Protein AF-A0A412YCE9-F1 (afdb_monomer_lite)

Secondary structure (DSSP, 8-state):
-HHHHHHHHHHHHHHHHHHHH-TT-BTTB---HHHHHHHHHHHHHHHHHHHHH------S--HHHHHHHHHHHHHHHHHHHHHHHHHHHHHHHHHHHHHHHTT-

Organism: Bacteroides fragilis (NCBI:txid817)

Radius of gyration: 16.47 Å; chains: 1; bounding box: 54×19×41 Å

Foldseek 3Di:
DVVLVVLLVVLVVQLQVQLVPCVVQDPVRNNCSNVRSLLSSLLVQLVVVCCVVPVDDDPDDDPVVVVVVVVVSSVSSSVSSNVCVVVSNVVSVVVVVVVVVVVD

Structure (mmCIF, N/CA/C/O backbone):
data_AF-A0A412YCE9-F1
#
_entry.id   AF-A0A412YCE9-F1
#
loop_
_atom_site.group_PDB
_atom_site.id
_atom_site.type_symbol
_atom_site.label_atom_id
_atom_site.label_alt_id
_atom_site.label_comp_id
_atom_site.label_asym_id
_atom_site.label_entity_id
_atom_site.label_seq_id
_atom_site.pdbx_PDB_ins_code
_atom_site.Cartn_x
_atom_site.Cartn_y
_atom_site.Cartn_z
_atom_site.occupancy
_atom_site.B_iso_or_equiv
_atom_site.auth_seq_id
_atom_site.auth_comp_id
_atom_site.auth_asym_id
_atom_site.auth_atom_id
_atom_site.pdbx_PDB_model_num
ATOM 1 N N . MET A 1 1 ? -23.659 -6.791 -5.337 1.00 55.50 1 MET A N 1
ATOM 2 C CA . MET A 1 1 ? -23.166 -7.187 -3.994 1.00 55.50 1 MET A CA 1
ATOM 3 C C . MET A 1 1 ? -21.751 -7.762 -4.053 1.00 55.50 1 MET A C 1
ATOM 5 O O . MET A 1 1 ? -20.864 -7.142 -3.484 1.00 55.50 1 MET A O 1
ATOM 9 N N . ARG A 1 2 ? -21.493 -8.855 -4.795 1.00 56.44 2 ARG A N 1
ATOM 10 C CA . ARG A 1 2 ? -20.167 -9.515 -4.861 1.00 56.44 2 ARG A CA 1
ATOM 11 C C . ARG A 1 2 ? -19.000 -8.593 -5.267 1.00 56.44 2 ARG A C 1
ATOM 13 O O . ARG A 1 2 ? -17.941 -8.669 -4.660 1.00 56.44 2 ARG A O 1
ATOM 20 N N . HIS A 1 3 ? -19.216 -7.662 -6.201 1.00 61.88 3 HIS A N 1
ATOM 21 C CA . HIS A 1 3 ? -18.175 -6.731 -6.671 1.00 61.88 3 HIS A CA 1
ATOM 22 C C . HIS A 1 3 ? -17.669 -5.713 -5.628 1.00 61.88 3 HIS A C 1
ATOM 24 O O . HIS A 1 3 ? -16.586 -5.174 -5.814 1.00 61.88 3 HIS A O 1
ATOM 30 N N . TYR A 1 4 ? -18.408 -5.455 -4.540 1.00 65.88 4 TYR A N 1
ATOM 31 C CA . TYR A 1 4 ? -18.013 -4.475 -3.507 1.00 65.88 4 TYR A CA 1
ATOM 32 C C . TYR A 1 4 ? -17.543 -5.132 -2.208 1.00 65.88 4 TYR A C 1
ATOM 34 O O . TYR A 1 4 ? -16.709 -4.584 -1.497 1.00 65.88 4 TYR A O 1
ATOM 42 N N . VAL A 1 5 ? -18.059 -6.324 -1.907 1.00 72.25 5 VAL A N 1
ATOM 43 C CA . VAL A 1 5 ? -17.745 -7.049 -0.668 1.00 72.25 5 VAL A CA 1
ATOM 44 C C . VAL A 1 5 ? -16.356 -7.689 -0.736 1.00 72.25 5 VAL A C 1
ATOM 46 O O . VAL A 1 5 ? -15.599 -7.606 0.222 1.00 72.25 5 VAL A O 1
ATOM 49 N N . VAL A 1 6 ? -15.984 -8.268 -1.882 1.00 80.38 6 VAL A N 1
ATOM 50 C CA . VAL A 1 6 ? -14.668 -8.902 -2.076 1.00 80.38 6 VAL A CA 1
ATOM 51 C C . VAL A 1 6 ? -13.491 -7.939 -1.850 1.00 80.38 6 VAL A C 1
ATOM 53 O O . VAL A 1 6 ? -12.598 -8.307 -1.090 1.00 80.38 6 VAL A O 1
ATOM 56 N N . PRO A 1 7 ? -13.451 -6.718 -2.430 1.00 80.06 7 PRO A N 1
ATOM 57 C CA . PRO A 1 7 ? -12.343 -5.801 -2.172 1.00 80.06 7 PRO A CA 1
ATOM 58 C C . PRO A 1 7 ? -12.296 -5.347 -0.711 1.00 80.06 7 PRO A C 1
ATOM 60 O O . PRO A 1 7 ? -11.207 -5.257 -0.162 1.00 80.06 7 PRO A O 1
ATOM 63 N N . LEU A 1 8 ? -13.444 -5.127 -0.057 1.00 83.00 8 LEU A N 1
ATOM 64 C CA . LEU A 1 8 ? -13.482 -4.792 1.372 1.00 83.00 8 LEU A CA 1
ATOM 65 C C . LEU A 1 8 ? -12.894 -5.916 2.236 1.00 83.00 8 LEU A C 1
ATOM 67 O O . LEU A 1 8 ? -12.038 -5.640 3.069 1.00 83.00 8 LEU A O 1
ATOM 71 N N . ILE A 1 9 ? -13.272 -7.175 1.984 1.00 87.31 9 ILE A N 1
ATOM 72 C CA . ILE A 1 9 ? -12.682 -8.337 2.669 1.00 87.31 9 ILE A CA 1
ATOM 73 C C . ILE A 1 9 ? -11.173 -8.397 2.415 1.00 87.31 9 ILE A C 1
ATOM 75 O O . ILE A 1 9 ? -10.408 -8.597 3.353 1.00 87.31 9 ILE A O 1
ATOM 79 N N . ALA A 1 10 ? -10.730 -8.186 1.173 1.00 88.12 10 ALA A N 1
ATOM 80 C CA . ALA A 1 10 ? -9.310 -8.190 0.836 1.00 88.12 10 ALA A CA 1
ATOM 81 C C . ALA A 1 10 ? -8.538 -7.091 1.588 1.00 88.12 10 ALA A C 1
ATOM 83 O O . ALA A 1 10 ? -7.495 -7.380 2.171 1.00 88.12 10 ALA A O 1
ATOM 84 N N . TYR A 1 11 ? -9.068 -5.863 1.651 1.00 87.88 11 TYR A N 1
ATOM 85 C CA . TYR A 1 11 ? -8.478 -4.777 2.439 1.00 87.88 11 TYR A CA 1
ATOM 86 C C . TYR A 1 11 ? -8.390 -5.141 3.926 1.00 87.88 11 TYR A C 1
ATOM 88 O O . TYR A 1 11 ? -7.339 -4.951 4.534 1.00 87.88 11 TYR A O 1
ATOM 96 N N . THR A 1 12 ? -9.448 -5.720 4.504 1.00 87.62 12 THR A N 1
ATOM 97 C CA . THR A 1 12 ? -9.454 -6.156 5.908 1.00 87.62 12 THR A CA 1
ATOM 98 C C . THR A 1 12 ? -8.430 -7.259 6.173 1.00 87.62 12 THR A C 1
ATOM 100 O O . THR A 1 12 ? -7.681 -7.173 7.142 1.00 87.62 12 THR A O 1
ATOM 103 N N . VAL A 1 13 ? -8.353 -8.278 5.314 1.00 92.25 13 VAL A N 1
ATOM 104 C CA . VAL A 1 13 ? -7.390 -9.380 5.461 1.00 92.25 13 VAL A CA 1
ATOM 105 C C . VAL A 1 13 ? -5.955 -8.861 5.367 1.00 92.25 13 VAL A C 1
ATOM 107 O O . VAL A 1 13 ? -5.135 -9.193 6.221 1.00 92.25 13 VAL A O 1
ATOM 110 N N . LEU A 1 14 ? -5.652 -8.001 4.389 1.00 90.25 14 LEU A N 1
ATOM 111 C CA . LEU A 1 14 ? -4.323 -7.394 4.251 1.00 90.25 14 LEU A CA 1
ATOM 112 C C . LEU A 1 14 ? -3.967 -6.525 5.457 1.00 90.25 14 LEU A C 1
ATOM 114 O O . LEU A 1 14 ? -2.837 -6.594 5.941 1.00 90.25 14 LEU A O 1
ATOM 118 N N . PHE A 1 15 ? -4.930 -5.762 5.979 1.00 90.25 15 PHE A N 1
ATOM 119 C CA . PHE A 1 15 ? -4.731 -4.977 7.190 1.00 90.25 15 PHE A CA 1
ATOM 120 C C . PHE A 1 15 ? -4.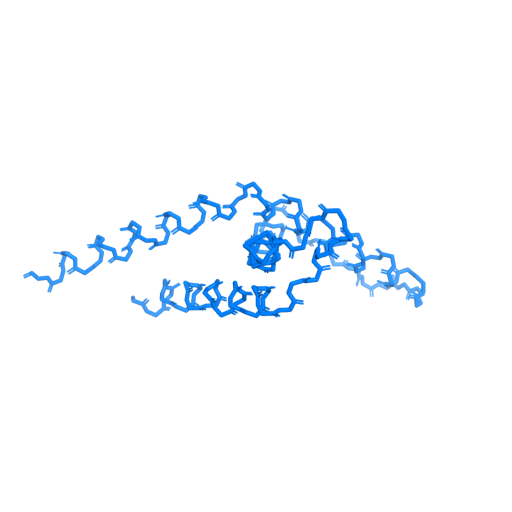395 -5.870 8.389 1.00 90.25 15 PHE A C 1
ATOM 122 O O . PHE A 1 15 ? -3.419 -5.601 9.081 1.00 90.25 15 PHE A O 1
ATOM 129 N N . ILE A 1 16 ? -5.142 -6.959 8.612 1.00 90.38 16 ILE A N 1
ATOM 130 C CA . ILE A 1 16 ? -4.887 -7.902 9.715 1.00 90.38 16 ILE A CA 1
ATOM 131 C C . ILE A 1 16 ? -3.500 -8.535 9.582 1.00 90.38 16 ILE A C 1
ATOM 133 O O . ILE A 1 16 ? -2.768 -8.620 10.568 1.00 90.38 16 ILE A O 1
ATOM 137 N N . ILE A 1 17 ? -3.119 -8.958 8.374 1.00 91.81 17 ILE A N 1
ATOM 138 C CA . ILE A 1 17 ? -1.792 -9.529 8.117 1.00 91.81 17 ILE A CA 1
ATOM 139 C C . ILE A 1 17 ? -0.707 -8.498 8.444 1.00 91.81 17 ILE A C 1
ATOM 141 O O . ILE A 1 17 ? 0.204 -8.799 9.212 1.00 91.81 17 ILE A O 1
ATOM 145 N N . GLY A 1 18 ? -0.820 -7.271 7.931 1.00 89.56 18 GLY A N 1
ATOM 146 C CA . GLY A 1 18 ? 0.164 -6.222 8.200 1.00 89.56 18 GLY A CA 1
ATOM 147 C C . GLY A 1 18 ? 0.233 -5.850 9.679 1.00 89.56 18 GLY A C 1
ATOM 148 O O . GLY A 1 18 ? 1.326 -5.707 10.224 1.00 89.56 18 GLY A O 1
ATOM 149 N N . TYR A 1 19 ? -0.917 -5.794 10.349 1.00 89.31 19 TYR A N 1
ATOM 150 C CA . TYR A 1 19 ? -1.022 -5.537 11.781 1.00 89.31 19 TYR A CA 1
ATOM 151 C C . TYR A 1 19 ? -0.286 -6.596 12.608 1.00 89.31 19 TYR A C 1
ATOM 153 O O . TYR A 1 19 ? 0.455 -6.263 13.529 1.00 89.31 19 TYR A O 1
ATOM 161 N N . ARG A 1 20 ? -0.452 -7.878 12.257 1.00 88.56 20 ARG A N 1
ATOM 162 C CA . ARG A 1 20 ? 0.214 -9.002 12.930 1.00 88.56 20 ARG A CA 1
ATOM 163 C C . ARG A 1 20 ? 1.715 -9.045 12.669 1.00 88.56 20 ARG A C 1
ATOM 165 O O . ARG A 1 20 ? 2.463 -9.383 13.579 1.00 88.56 20 ARG A O 1
ATOM 172 N N . LEU A 1 21 ? 2.139 -8.733 11.446 1.00 89.00 21 LEU A N 1
ATOM 173 C CA . LEU A 1 21 ? 3.552 -8.747 11.071 1.00 89.00 21 LEU A CA 1
ATOM 174 C C . LEU A 1 21 ? 4.344 -7.629 11.754 1.00 89.00 21 LEU A C 1
ATOM 176 O O . LEU A 1 21 ? 5.522 -7.826 12.029 1.00 89.00 21 LEU A O 1
ATOM 180 N N . ASN A 1 22 ? 3.713 -6.475 12.014 1.00 87.06 22 ASN A N 1
ATOM 181 C CA . ASN A 1 22 ? 4.347 -5.303 12.629 1.00 87.06 22 ASN A CA 1
ATOM 182 C C . ASN A 1 22 ? 5.715 -4.965 12.003 1.00 87.06 22 ASN A C 1
ATOM 184 O O . ASN A 1 22 ? 6.686 -4.665 12.693 1.00 87.06 22 ASN A O 1
ATOM 188 N N . PHE A 1 23 ? 5.819 -5.077 10.677 1.00 86.56 23 PHE A N 1
ATOM 189 C CA . PHE A 1 23 ? 7.102 -5.021 9.972 1.00 86.56 23 PHE A CA 1
ATOM 190 C C . PHE A 1 23 ? 7.730 -3.619 9.954 1.00 86.56 23 PHE A C 1
ATOM 192 O O . PHE A 1 23 ? 8.896 -3.481 9.601 1.00 86.56 23 PHE A O 1
ATOM 199 N N . MET A 1 24 ? 6.977 -2.581 10.332 1.00 83.75 24 MET A N 1
ATOM 200 C CA . MET A 1 24 ? 7.509 -1.232 10.550 1.00 83.75 24 MET A CA 1
ATOM 201 C C . MET A 1 24 ? 7.980 -0.976 11.985 1.00 83.75 24 MET A C 1
ATOM 203 O O . MET A 1 24 ? 8.381 0.148 12.304 1.00 83.75 24 MET A O 1
ATOM 207 N N . ALA A 1 25 ? 7.970 -1.992 12.854 1.00 83.19 25 ALA A N 1
ATOM 208 C CA . ALA A 1 25 ? 8.482 -1.864 14.210 1.00 83.19 25 ALA A CA 1
ATOM 209 C C . ALA A 1 25 ? 9.955 -1.464 14.172 1.00 83.19 25 ALA A C 1
ATOM 211 O O . ALA A 1 25 ? 10.812 -2.173 13.646 1.00 83.19 25 ALA A O 1
ATOM 212 N N . THR A 1 26 ? 10.250 -0.310 14.755 1.00 79.81 26 THR A N 1
ATOM 213 C CA . THR A 1 26 ? 11.617 0.173 14.937 1.00 79.81 26 THR A CA 1
ATOM 214 C C . THR A 1 26 ? 11.897 0.224 16.432 1.00 79.81 26 THR A C 1
ATOM 216 O O . THR A 1 26 ? 10.974 0.405 17.221 1.00 79.81 26 THR A O 1
ATOM 219 N N . LYS A 1 27 ? 13.164 0.110 16.853 1.00 74.50 27 LYS A N 1
ATOM 220 C CA . LYS A 1 27 ? 13.544 0.179 18.280 1.00 74.50 27 LYS A CA 1
ATOM 221 C C . LYS A 1 27 ? 12.992 1.419 19.005 1.00 74.50 27 LYS A C 1
ATOM 223 O O . LYS A 1 27 ? 12.733 1.350 20.198 1.00 74.50 27 LYS A O 1
ATOM 228 N N . SER A 1 28 ? 12.792 2.523 18.284 1.00 77.00 28 SER A N 1
ATOM 229 C CA . SER A 1 28 ? 12.211 3.769 18.803 1.00 77.00 28 SER A CA 1
ATOM 230 C C . SER A 1 28 ? 10.676 3.816 18.764 1.00 77.00 28 SER A C 1
ATOM 232 O O . SER A 1 28 ? 10.086 4.600 19.496 1.00 77.00 28 SER A O 1
ATOM 234 N N . PHE A 1 29 ? 10.029 2.997 17.927 1.00 74.00 29 PHE A N 1
ATOM 235 C CA . PHE A 1 29 ? 8.575 2.968 17.728 1.00 74.00 29 PHE A CA 1
ATOM 236 C C . PHE A 1 29 ? 8.087 1.513 17.604 1.00 74.00 29 PHE A C 1
ATOM 238 O O . PHE A 1 29 ? 7.937 1.001 16.486 1.00 74.00 29 PHE A O 1
ATOM 245 N N . PRO A 1 30 ? 7.876 0.820 18.737 1.00 75.69 30 PRO A N 1
ATOM 246 C CA . PRO A 1 30 ? 7.427 -0.573 18.735 1.00 75.69 30 PRO A CA 1
ATOM 247 C C . PRO A 1 30 ? 5.954 -0.728 18.309 1.00 75.69 30 PRO A C 1
ATOM 249 O O . PRO A 1 30 ? 5.584 -1.752 17.730 1.00 75.69 30 PRO A O 1
ATOM 252 N N . ASP A 1 31 ? 5.134 0.307 18.513 1.00 80.50 31 ASP A N 1
ATOM 253 C CA . ASP A 1 31 ? 3.683 0.284 18.288 1.00 80.50 31 ASP A CA 1
ATOM 254 C C . ASP A 1 31 ? 3.282 0.771 16.884 1.00 80.50 31 ASP A C 1
ATOM 256 O O . ASP A 1 31 ? 2.432 1.642 16.709 1.00 80.50 31 ASP A O 1
ATOM 260 N N . THR A 1 32 ? 3.890 0.205 15.839 1.00 86.88 32 THR A N 1
ATOM 261 C CA . THR A 1 32 ? 3.596 0.550 14.430 1.00 86.88 32 THR A CA 1
ATOM 262 C C . THR A 1 32 ? 2.720 -0.495 13.731 1.00 86.88 32 THR A C 1
ATOM 264 O O . THR A 1 32 ? 2.661 -0.563 12.499 1.00 86.88 32 THR A O 1
ATOM 267 N N . GLN A 1 33 ? 1.965 -1.278 14.509 1.00 89.25 33 GLN A N 1
ATOM 268 C CA . GLN A 1 33 ? 1.077 -2.335 14.010 1.00 89.25 33 GLN A CA 1
ATOM 269 C C . GLN A 1 33 ? 0.009 -1.760 13.072 1.00 89.25 33 GLN A C 1
ATOM 271 O O . GLN A 1 33 ? -0.198 -2.260 11.967 1.00 89.25 33 GLN A O 1
ATOM 276 N N . ILE A 1 34 ? -0.615 -0.646 13.468 1.00 87.06 34 ILE A N 1
ATOM 277 C CA . ILE A 1 34 ? -1.633 0.043 12.662 1.00 87.06 34 ILE A CA 1
ATOM 278 C C . ILE A 1 34 ? -1.036 0.532 11.340 1.00 87.06 34 ILE A C 1
ATOM 280 O O . ILE A 1 34 ? -1.641 0.340 10.287 1.00 87.06 34 ILE A O 1
ATOM 284 N N . LEU A 1 35 ? 0.164 1.116 11.380 1.00 88.25 35 LEU A N 1
ATOM 285 C CA . LEU A 1 35 ? 0.856 1.600 10.187 1.00 88.25 35 LEU A CA 1
ATOM 286 C C . LEU A 1 35 ? 1.216 0.440 9.247 1.00 88.25 35 LEU A C 1
ATOM 288 O O . LEU A 1 35 ? 0.993 0.529 8.043 1.00 88.25 35 LEU A O 1
ATOM 292 N N . SER A 1 36 ? 1.693 -0.675 9.802 1.00 88.38 36 SER A N 1
ATOM 293 C CA . SER A 1 36 ? 1.979 -1.922 9.080 1.00 88.38 36 SER A CA 1
ATOM 294 C C . SER A 1 36 ? 0.745 -2.481 8.382 1.00 88.38 36 SER A C 1
ATOM 296 O O . SER A 1 36 ? 0.800 -2.777 7.187 1.00 88.38 36 SER A O 1
ATOM 298 N N . GLY A 1 37 ? -0.393 -2.542 9.076 1.00 90.56 37 GLY A N 1
ATOM 299 C CA . GLY A 1 37 ? -1.677 -2.876 8.460 1.00 90.56 37 GLY A CA 1
ATOM 300 C C . GLY A 1 37 ? -2.061 -1.896 7.350 1.00 90.56 37 GLY A C 1
ATOM 301 O O . GLY A 1 37 ? -2.451 -2.318 6.259 1.00 90.56 37 GLY A O 1
ATOM 302 N N . TYR A 1 38 ? -1.899 -0.592 7.598 1.00 89.19 38 TYR A N 1
ATOM 303 C CA . TYR A 1 38 ? -2.246 0.468 6.652 1.00 89.19 38 TYR A CA 1
ATOM 304 C C . TYR A 1 38 ? -1.445 0.376 5.348 1.00 89.19 38 TYR A C 1
ATOM 306 O O . TYR A 1 38 ? -2.029 0.441 4.270 1.00 89.19 38 TYR A O 1
ATOM 314 N N . ILE A 1 39 ? -0.127 0.175 5.415 1.00 89.81 39 ILE A N 1
ATOM 315 C CA . ILE A 1 39 ? 0.717 0.062 4.216 1.00 89.81 39 ILE A CA 1
ATOM 316 C C . ILE A 1 39 ? 0.380 -1.196 3.412 1.00 89.81 39 ILE A C 1
ATOM 318 O O . ILE A 1 39 ? 0.325 -1.158 2.185 1.00 89.81 39 ILE A O 1
ATOM 322 N N . LEU A 1 40 ? 0.101 -2.317 4.075 1.00 90.62 40 LEU A N 1
ATOM 323 C CA . LEU A 1 40 ? -0.210 -3.557 3.365 1.00 90.62 40 LEU A CA 1
ATOM 324 C C . LEU A 1 40 ? -1.545 -3.459 2.610 1.00 90.62 40 LEU A C 1
ATOM 326 O O . LEU A 1 40 ? -1.644 -3.890 1.461 1.00 90.62 40 LEU A O 1
ATOM 330 N N . MET A 1 41 ? -2.557 -2.825 3.207 1.00 92.00 41 MET A N 1
ATOM 331 C CA . MET A 1 41 ? -3.805 -2.538 2.496 1.00 92.00 41 MET A CA 1
ATOM 332 C C . MET A 1 41 ? -3.632 -1.450 1.423 1.00 92.00 41 MET A C 1
ATOM 334 O O . MET A 1 41 ? -4.294 -1.502 0.383 1.00 92.00 41 MET A O 1
ATOM 338 N N . SER A 1 42 ? -2.728 -0.486 1.637 1.00 91.44 42 SER A N 1
ATOM 339 C CA . SER A 1 42 ? -2.476 0.592 0.682 1.00 91.44 42 SER A CA 1
ATOM 340 C C . SER A 1 42 ? -1.898 0.048 -0.622 1.00 91.44 42 SER A C 1
ATOM 342 O O . SER A 1 42 ? -2.347 0.461 -1.687 1.00 91.44 42 SER A O 1
ATOM 344 N N . LEU A 1 43 ? -1.030 -0.967 -0.566 1.00 92.75 43 LEU A N 1
ATOM 345 C CA . LEU A 1 43 ? -0.514 -1.662 -1.751 1.00 92.75 43 LEU A CA 1
ATOM 346 C C . LEU A 1 43 ? -1.630 -2.160 -2.680 1.00 92.75 43 LEU A C 1
ATOM 348 O O . LEU A 1 43 ? -1.515 -2.021 -3.896 1.00 92.75 43 LEU A O 1
ATOM 352 N N . LEU A 1 44 ? -2.727 -2.692 -2.131 1.00 91.31 44 LEU A N 1
ATOM 353 C CA . LEU A 1 44 ? -3.863 -3.153 -2.934 1.00 91.31 44 LEU A CA 1
ATOM 354 C C . LEU A 1 44 ? -4.603 -1.986 -3.603 1.00 91.31 44 LEU A C 1
ATOM 356 O O . LEU A 1 44 ? -4.956 -2.078 -4.779 1.00 91.31 44 LEU A O 1
ATOM 360 N N . SER A 1 45 ? -4.805 -0.880 -2.881 1.00 91.12 45 SER A N 1
ATOM 361 C CA . SER A 1 45 ? -5.437 0.326 -3.438 1.00 91.12 45 SER A CA 1
ATOM 362 C C . SER A 1 45 ? -4.568 0.948 -4.528 1.00 91.12 45 SER A C 1
ATOM 364 O O . SER A 1 45 ? -5.052 1.286 -5.607 1.00 91.12 45 SER A O 1
ATOM 366 N N . GLY A 1 46 ? -3.262 1.039 -4.282 1.00 90.94 46 GLY A N 1
ATOM 367 C CA . GLY A 1 46 ? -2.302 1.553 -5.246 1.00 90.94 46 GLY A CA 1
ATOM 368 C C . GLY A 1 46 ? -2.192 0.670 -6.476 1.00 90.94 46 GLY A C 1
ATOM 369 O O . GLY A 1 46 ? -2.192 1.189 -7.583 1.00 90.94 46 GLY A O 1
ATOM 370 N N . TYR A 1 47 ? -2.195 -0.654 -6.314 1.00 90.75 47 TYR A N 1
ATOM 371 C CA . TYR A 1 47 ? -2.264 -1.589 -7.435 1.00 90.75 47 TYR A CA 1
ATOM 372 C C . TYR A 1 47 ? -3.497 -1.332 -8.314 1.00 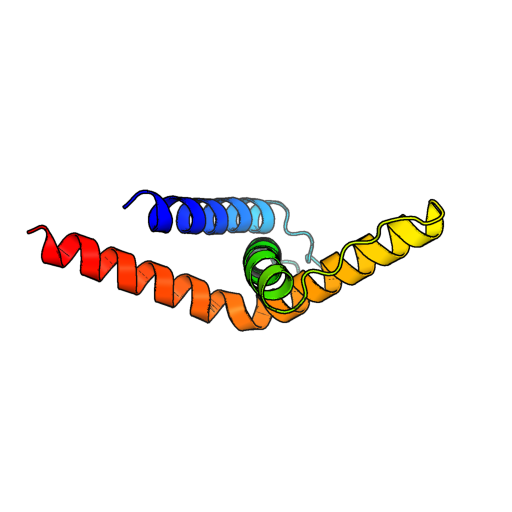90.75 47 TYR A C 1
ATOM 374 O O . TYR A 1 47 ? -3.374 -1.268 -9.537 1.00 90.75 47 TYR A O 1
ATOM 382 N N . GLN A 1 48 ? -4.681 -1.155 -7.717 1.00 88.56 48 GLN A N 1
ATOM 383 C CA . GLN A 1 48 ? -5.909 -0.875 -8.472 1.00 88.56 48 GLN A CA 1
ATOM 384 C C . GLN A 1 48 ? -5.812 0.445 -9.238 1.00 88.56 48 GLN A C 1
ATOM 386 O O . GLN A 1 48 ? -6.151 0.495 -10.416 1.00 88.56 48 GLN A O 1
ATOM 391 N N . LEU A 1 49 ? -5.325 1.501 -8.588 1.00 88.88 49 LEU A N 1
ATOM 392 C CA . LEU A 1 49 ? -5.222 2.820 -9.202 1.00 88.88 49 LEU A CA 1
ATOM 393 C C . LEU A 1 49 ? -4.167 2.856 -10.311 1.00 88.88 49 LEU A C 1
ATOM 395 O O . LEU A 1 49 ? -4.432 3.298 -11.424 1.00 88.88 49 LEU A O 1
ATOM 399 N N . VAL A 1 50 ? -2.959 2.393 -10.005 1.00 89.56 50 VAL A N 1
ATOM 400 C CA . VAL A 1 50 ? -1.806 2.519 -10.895 1.00 89.56 50 VAL A CA 1
ATOM 401 C C . VAL A 1 50 ? -2.018 1.713 -12.159 1.00 89.56 50 VAL A C 1
ATOM 403 O O . VAL A 1 50 ? -1.719 2.225 -13.225 1.00 89.56 50 VAL A O 1
ATOM 406 N N . ASN A 1 51 ? -2.587 0.509 -12.084 1.00 89.06 51 ASN A N 1
ATOM 407 C CA . ASN A 1 51 ? -2.856 -0.257 -13.302 1.00 89.06 51 ASN A CA 1
ATOM 408 C C . ASN A 1 51 ? -3.969 0.355 -14.165 1.00 89.06 51 ASN A C 1
ATOM 410 O O . ASN A 1 51 ? -4.005 0.087 -15.362 1.00 89.06 51 ASN A O 1
ATOM 414 N N . VAL A 1 52 ? -4.856 1.173 -13.587 1.00 86.56 52 VAL A N 1
ATOM 415 C CA . VAL A 1 52 ? -5.875 1.914 -14.344 1.00 86.56 52 VAL A CA 1
ATOM 416 C C . VAL A 1 52 ? -5.272 3.144 -15.024 1.00 86.56 52 VAL A C 1
ATOM 418 O O . VAL A 1 52 ? -5.574 3.396 -16.185 1.00 86.56 52 VAL A O 1
ATOM 421 N N . ILE A 1 53 ? -4.427 3.908 -14.324 1.00 85.06 53 ILE A N 1
ATOM 422 C CA . ILE A 1 53 ? -3.835 5.142 -14.869 1.00 85.06 53 ILE A CA 1
ATOM 423 C C . ILE A 1 53 ? -2.661 4.826 -15.807 1.00 85.06 53 ILE A C 1
ATOM 425 O O . ILE A 1 53 ? -2.519 5.427 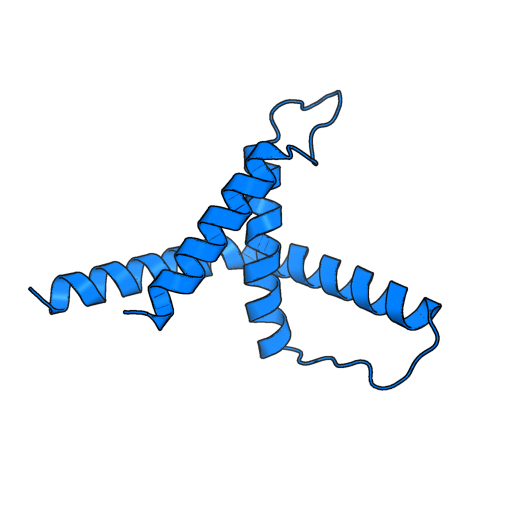-16.868 1.00 85.06 53 ILE A O 1
ATOM 429 N N . PHE A 1 54 ? -1.819 3.876 -15.415 1.00 81.81 54 PHE A N 1
ATOM 430 C CA . PHE A 1 54 ? -0.558 3.546 -16.062 1.00 81.81 54 PHE A CA 1
ATOM 431 C C . PHE A 1 54 ? -0.377 2.023 -16.174 1.00 81.81 54 PHE A C 1
ATOM 433 O O . PHE A 1 54 ? 0.295 1.405 -15.338 1.00 81.81 54 PHE A O 1
ATOM 440 N N . PRO A 1 55 ? -0.918 1.386 -17.226 1.00 79.06 55 PRO A N 1
ATOM 441 C CA . PRO A 1 55 ? -0.742 -0.041 -17.476 1.00 79.06 55 PRO A CA 1
ATOM 442 C C . PRO A 1 55 ? 0.663 -0.334 -18.035 1.00 79.06 55 PRO A C 1
ATOM 444 O O . PRO A 1 55 ? 0.821 -0.856 -19.138 1.00 79.06 55 PRO A O 1
ATOM 447 N N . PHE A 1 56 ? 1.715 0.006 -17.287 1.00 73.88 56 PHE A N 1
ATOM 448 C CA . PHE A 1 56 ? 3.090 -0.309 -17.664 1.00 73.88 56 PHE A CA 1
ATOM 449 C C . PHE A 1 56 ? 3.324 -1.812 -17.555 1.00 73.88 56 PHE A C 1
ATOM 451 O O . PHE A 1 56 ? 3.229 -2.379 -16.463 1.00 73.88 56 PHE A O 1
ATOM 458 N N . HIS A 1 57 ? 3.694 -2.439 -18.668 1.00 79.94 57 HIS A N 1
ATOM 459 C CA . HIS A 1 57 ? 4.070 -3.846 -18.736 1.00 79.94 57 HIS A CA 1
ATOM 460 C C . HIS A 1 57 ? 5.466 -3.941 -19.337 1.00 79.94 57 HIS A C 1
ATOM 462 O O . HIS A 1 57 ? 5.716 -3.421 -20.422 1.00 79.94 57 HIS A O 1
ATOM 468 N N . LEU A 1 58 ? 6.380 -4.579 -18.611 1.00 83.62 58 LEU A N 1
ATOM 469 C CA . LEU A 1 58 ? 7.707 -4.869 -19.127 1.00 83.62 58 LEU A CA 1
ATOM 470 C C . LEU A 1 58 ? 7.613 -6.143 -19.973 1.00 83.62 58 LEU A C 1
ATOM 472 O O . LEU A 1 58 ? 7.257 -7.199 -19.457 1.00 83.62 58 LEU A O 1
ATOM 476 N N . THR A 1 59 ? 7.861 -6.030 -21.276 1.00 81.44 59 THR A N 1
ATOM 477 C CA . THR A 1 59 ? 7.713 -7.140 -22.236 1.00 81.44 59 THR A CA 1
ATOM 478 C C . THR A 1 59 ? 8.990 -7.962 -22.390 1.00 81.44 59 THR A C 1
ATOM 480 O O . THR A 1 59 ? 8.925 -9.154 -22.672 1.00 81.44 59 THR A O 1
ATOM 483 N N . SER A 1 60 ? 10.154 -7.348 -22.182 1.00 82.75 60 SER A N 1
ATOM 484 C CA . SER A 1 60 ? 11.459 -8.004 -22.280 1.00 82.75 60 SER A CA 1
ATOM 485 C C . SER A 1 60 ? 12.499 -7.274 -21.436 1.00 82.75 60 SER A C 1
ATOM 487 O O . SER A 1 60 ? 12.554 -6.044 -21.453 1.00 82.75 60 SER A O 1
ATOM 489 N N . GLY A 1 61 ? 13.354 -8.015 -20.734 1.00 86.69 61 GLY A N 1
ATOM 490 C CA . GLY A 1 61 ? 14.436 -7.445 -19.934 1.00 86.69 61 GLY A CA 1
ATOM 491 C C . GLY A 1 61 ? 15.303 -8.515 -19.278 1.00 86.69 61 GLY A C 1
ATOM 492 O O . GLY A 1 61 ? 14.902 -9.674 -19.175 1.00 86.69 61 GLY A O 1
ATOM 493 N N . SER A 1 62 ? 16.493 -8.112 -18.829 1.00 91.88 62 SER A N 1
ATOM 494 C CA . SER A 1 62 ? 17.377 -8.968 -18.028 1.00 91.88 62 SER A CA 1
ATOM 495 C C . SER A 1 62 ? 16.814 -9.173 -16.616 1.00 91.88 62 SER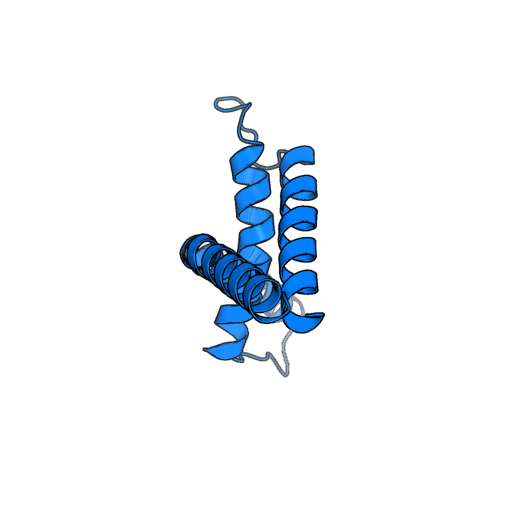 A C 1
ATOM 497 O O . SER A 1 62 ? 15.995 -8.375 -16.156 1.00 91.88 62 SER A O 1
ATOM 499 N N . THR A 1 63 ? 17.279 -10.188 -15.883 1.00 90.56 63 THR A N 1
ATOM 500 C CA . THR A 1 63 ? 16.849 -10.450 -14.494 1.00 90.56 63 THR A CA 1
ATO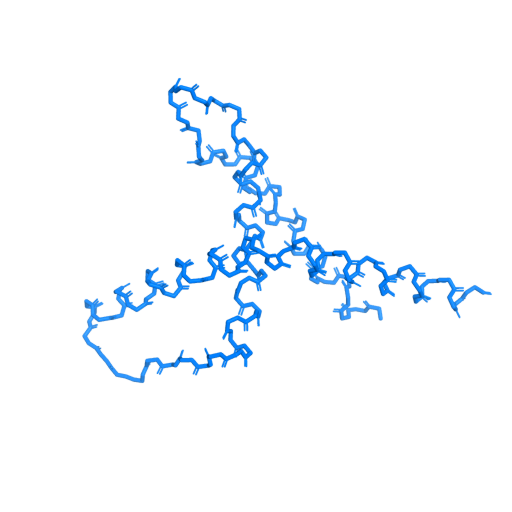M 501 C C . THR A 1 63 ? 16.970 -9.215 -13.593 1.00 90.56 63 THR A C 1
ATOM 503 O O . THR A 1 63 ? 16.071 -8.932 -12.803 1.00 90.56 63 THR A O 1
ATOM 506 N N . GLY A 1 64 ? 18.042 -8.428 -13.752 1.00 91.06 64 GLY A N 1
ATOM 507 C CA . GLY A 1 64 ? 18.228 -7.177 -13.009 1.00 91.06 64 GLY A CA 1
ATOM 508 C C . GLY A 1 64 ? 17.174 -6.122 -13.355 1.00 91.06 64 GLY A C 1
ATOM 509 O O . GLY A 1 64 ? 16.633 -5.467 -12.467 1.00 91.06 64 GLY A O 1
ATOM 510 N N . THR A 1 65 ? 16.812 -6.008 -14.635 1.00 90.81 65 THR A N 1
ATOM 511 C CA . THR A 1 65 ? 15.747 -5.109 -15.100 1.00 90.81 65 THR A CA 1
ATOM 512 C C . THR A 1 65 ? 14.388 -5.492 -14.512 1.00 90.81 65 THR A C 1
ATOM 514 O O . THR A 1 65 ? 13.645 -4.613 -14.081 1.00 90.81 65 THR A O 1
ATOM 517 N N . TRP A 1 66 ? 14.076 -6.790 -14.435 1.00 91.31 66 TRP A N 1
ATOM 518 C CA . TRP A 1 66 ? 12.848 -7.279 -13.801 1.00 91.31 66 TRP A CA 1
ATOM 519 C C . TRP A 1 66 ? 12.787 -6.928 -12.314 1.00 91.31 66 TRP A C 1
ATOM 521 O O . TRP A 1 66 ? 11.759 -6.438 -11.847 1.00 91.31 66 TRP A O 1
ATOM 531 N N . LEU A 1 67 ? 13.887 -7.120 -11.579 1.00 91.69 67 LEU A N 1
ATOM 532 C CA . LEU A 1 67 ? 13.952 -6.782 -10.156 1.00 91.69 67 LEU A CA 1
ATOM 533 C C . LEU A 1 67 ? 13.698 -5.287 -9.924 1.00 91.69 67 LEU A C 1
ATOM 535 O O . LEU A 1 67 ? 12.839 -4.926 -9.120 1.00 91.69 67 LEU A O 1
ATOM 539 N N . ILE A 1 68 ? 14.401 -4.425 -10.665 1.00 92.25 68 ILE A N 1
ATOM 540 C CA . ILE A 1 68 ? 14.241 -2.968 -10.569 1.00 92.25 68 ILE A CA 1
ATOM 541 C C . ILE A 1 68 ? 12.803 -2.569 -10.908 1.00 92.25 68 ILE A C 1
ATOM 543 O O . ILE A 1 68 ? 12.190 -1.798 -10.171 1.00 92.25 68 ILE A O 1
ATOM 547 N N . TYR A 1 69 ? 12.243 -3.131 -11.982 1.00 90.88 69 TYR A N 1
ATOM 548 C CA . TYR A 1 69 ? 10.867 -2.875 -12.388 1.00 90.88 69 TYR A CA 1
ATOM 549 C C . TYR A 1 69 ? 9.870 -3.231 -11.279 1.00 90.88 69 TYR A C 1
ATOM 551 O O . TYR A 1 69 ? 9.026 -2.403 -10.943 1.00 90.88 69 TYR A O 1
ATOM 559 N N . TYR A 1 70 ? 9.974 -4.413 -10.663 1.00 89.88 70 TYR A N 1
ATOM 560 C CA . TYR A 1 70 ? 9.048 -4.818 -9.603 1.00 89.88 70 TYR A CA 1
ATOM 561 C C . TYR A 1 70 ? 9.196 -3.995 -8.324 1.00 89.88 70 TYR A C 1
ATOM 563 O O . TYR A 1 70 ? 8.180 -3.620 -7.742 1.00 89.88 70 TYR A O 1
ATOM 571 N N . VAL A 1 71 ? 10.423 -3.675 -7.902 1.00 92.12 71 VAL A N 1
ATOM 572 C CA . VAL A 1 71 ? 10.660 -2.832 -6.717 1.00 92.12 71 VAL A CA 1
ATOM 573 C C . VAL A 1 71 ? 10.096 -1.431 -6.939 1.00 92.12 71 VAL A C 1
ATOM 575 O O . VAL A 1 71 ? 9.366 -0.917 -6.091 1.00 92.12 71 VAL A O 1
ATOM 578 N N . PHE A 1 72 ? 10.365 -0.838 -8.103 1.00 91.62 72 PHE A N 1
ATOM 579 C CA . PHE A 1 72 ? 9.823 0.468 -8.461 1.00 91.62 72 PHE A CA 1
ATOM 580 C C . PHE A 1 72 ? 8.292 0.442 -8.514 1.00 91.62 72 PHE A C 1
ATOM 582 O O . PHE A 1 72 ? 7.631 1.313 -7.949 1.00 91.62 72 PHE A O 1
ATOM 589 N N . LYS A 1 73 ? 7.712 -0.592 -9.135 1.00 90.81 73 LYS A N 1
ATOM 590 C CA . LYS A 1 73 ? 6.258 -0.748 -9.236 1.00 90.81 73 LYS A CA 1
ATOM 591 C C . LYS A 1 73 ? 5.611 -0.907 -7.859 1.00 90.81 73 LYS A C 1
ATOM 593 O O . LYS A 1 73 ? 4.596 -0.271 -7.592 1.00 90.81 73 LYS A O 1
ATOM 598 N N . LEU A 1 74 ? 6.220 -1.693 -6.969 1.00 91.06 74 LEU A N 1
ATOM 599 C CA . LEU A 1 74 ? 5.766 -1.871 -5.589 1.00 91.06 74 LEU A CA 1
ATOM 600 C C . LEU A 1 74 ? 5.804 -0.550 -4.807 1.00 91.06 74 LEU A C 1
ATOM 602 O O . LEU A 1 74 ? 4.831 -0.214 -4.136 1.00 91.06 74 LEU A O 1
ATOM 606 N N . ALA A 1 75 ? 6.888 0.222 -4.924 1.00 91.44 75 ALA A N 1
ATOM 607 C CA . ALA A 1 75 ? 6.997 1.534 -4.288 1.00 91.44 75 ALA A CA 1
ATOM 608 C C . ALA A 1 75 ? 5.913 2.497 -4.796 1.00 91.44 75 ALA A C 1
ATOM 610 O O . ALA A 1 75 ? 5.256 3.174 -4.006 1.00 91.44 75 ALA A O 1
ATOM 611 N N . LEU A 1 76 ? 5.666 2.506 -6.108 1.00 92.00 76 LEU A N 1
ATOM 612 C CA . LEU A 1 76 ? 4.635 3.336 -6.723 1.00 92.00 76 LEU A CA 1
ATOM 613 C C . LEU A 1 76 ? 3.234 2.938 -6.230 1.00 92.00 76 LEU A C 1
ATOM 615 O O . LEU A 1 76 ? 2.442 3.809 -5.871 1.00 92.00 76 LEU A O 1
ATOM 619 N N . TYR A 1 77 ? 2.949 1.637 -6.109 1.00 92.94 77 TYR A N 1
ATOM 620 C CA . TYR A 1 77 ? 1.719 1.158 -5.476 1.00 92.94 77 TYR A CA 1
ATOM 621 C C . TYR A 1 77 ? 1.610 1.601 -4.015 1.00 92.94 77 TYR A C 1
ATOM 623 O O . TYR A 1 77 ? 0.547 2.048 -3.603 1.00 92.94 77 TYR A O 1
ATOM 631 N N . ALA A 1 78 ? 2.680 1.522 -3.224 1.00 90.00 78 ALA A N 1
ATOM 632 C CA . ALA A 1 78 ? 2.635 1.928 -1.821 1.00 90.00 78 ALA A CA 1
ATOM 633 C C . ALA A 1 78 ? 2.309 3.422 -1.675 1.00 90.00 78 ALA A C 1
ATOM 635 O O . ALA A 1 78 ? 1.426 3.783 -0.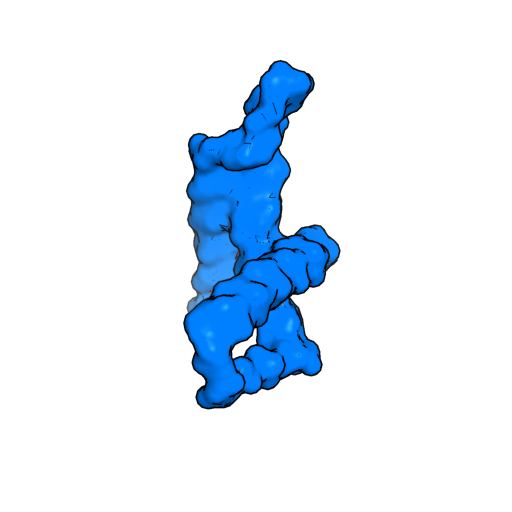898 1.00 90.00 78 ALA A O 1
ATOM 636 N N . ILE A 1 79 ? 2.971 4.278 -2.463 1.00 91.81 79 ILE A N 1
ATOM 637 C CA . ILE A 1 79 ? 2.792 5.736 -2.438 1.00 91.81 79 ILE A CA 1
ATOM 638 C C . ILE A 1 79 ? 1.390 6.111 -2.924 1.00 91.81 79 ILE A C 1
ATOM 640 O O . ILE A 1 79 ? 0.634 6.749 -2.196 1.00 91.81 79 ILE A O 1
ATOM 644 N N . ALA A 1 80 ? 1.003 5.677 -4.127 1.00 91.88 80 ALA A N 1
ATOM 645 C CA . ALA A 1 80 ? -0.319 5.974 -4.679 1.00 91.88 80 ALA A CA 1
ATOM 646 C C . ALA A 1 80 ? -1.436 5.392 -3.800 1.00 91.88 80 ALA A C 1
ATOM 648 O O . ALA A 1 80 ? -2.468 6.020 -3.556 1.00 91.88 80 ALA A O 1
ATOM 649 N N . GLY A 1 81 ? -1.210 4.189 -3.283 1.00 91.44 81 GLY A N 1
ATOM 650 C CA . GLY A 1 81 ? -2.091 3.498 -2.364 1.00 91.44 81 GLY A CA 1
ATOM 651 C C . GLY A 1 81 ? -2.289 4.234 -1.053 1.00 91.44 81 GLY A C 1
ATOM 652 O O . GLY A 1 81 ? -3.412 4.309 -0.572 1.00 91.44 81 GLY A O 1
ATOM 653 N N . PHE A 1 82 ? -1.225 4.801 -0.482 1.00 90.94 82 PHE A N 1
ATOM 654 C CA . PHE A 1 82 ? -1.281 5.505 0.798 1.00 90.94 82 PHE A CA 1
ATOM 655 C C . PHE A 1 82 ? -2.275 6.670 0.758 1.00 90.94 82 PHE A C 1
ATOM 657 O O . PHE A 1 82 ? -3.061 6.835 1.689 1.00 90.94 82 PHE A O 1
ATOM 664 N N . PHE A 1 83 ? -2.292 7.423 -0.346 1.00 89.94 83 PHE A N 1
ATOM 665 C CA . PHE A 1 83 ? -3.224 8.534 -0.541 1.00 89.94 83 PHE A CA 1
ATOM 666 C C . PHE A 1 83 ? -4.621 8.081 -0.968 1.00 89.94 83 PHE A C 1
ATOM 668 O O . PHE A 1 83 ? -5.604 8.719 -0.602 1.00 89.94 83 PHE A O 1
ATOM 675 N N . THR A 1 84 ? -4.738 6.994 -1.735 1.00 88.06 84 THR A N 1
ATOM 676 C CA . THR A 1 84 ? -6.031 6.564 -2.299 1.00 88.06 84 THR A CA 1
ATOM 677 C C . THR A 1 84 ? -6.826 5.603 -1.427 1.00 88.06 84 THR A C 1
ATOM 679 O O . THR A 1 84 ? -8.053 5.616 -1.510 1.00 88.06 84 THR A O 1
ATOM 682 N N . ALA A 1 85 ? -6.173 4.829 -0.558 1.00 87.38 85 ALA A N 1
ATOM 683 C CA . ALA A 1 85 ? -6.811 3.893 0.366 1.00 87.38 85 ALA A CA 1
ATOM 684 C C . ALA A 1 85 ? -7.990 4.489 1.166 1.00 87.38 85 ALA A C 1
ATOM 686 O O . ALA A 1 85 ? -9.049 3.857 1.196 1.00 87.38 85 ALA A O 1
ATOM 687 N N . PRO A 1 86 ? -7.901 5.692 1.776 1.00 85.38 86 PRO A N 1
ATOM 688 C CA . PRO A 1 86 ? -9.017 6.225 2.554 1.00 85.38 86 PRO A CA 1
ATOM 689 C C . PRO A 1 86 ? -10.228 6.526 1.665 1.00 85.38 86 PRO A C 1
ATOM 691 O O . PRO A 1 86 ? -11.365 6.252 2.053 1.00 85.38 86 PRO A O 1
ATOM 694 N N . PHE A 1 87 ? -10.005 7.014 0.442 1.00 87.06 87 PHE A N 1
ATOM 695 C CA . PHE A 1 87 ? -11.077 7.295 -0.512 1.00 87.06 87 PHE A CA 1
ATOM 696 C C . PHE A 1 87 ? -11.711 6.011 -1.053 1.00 87.06 87 PHE A C 1
ATOM 698 O O . PHE A 1 87 ? -12.938 5.910 -1.103 1.00 87.06 87 PHE A O 1
ATOM 705 N N . THR A 1 88 ? -10.906 5.011 -1.425 1.00 83.25 88 THR A N 1
ATOM 706 C CA . THR A 1 88 ? -11.408 3.746 -1.983 1.00 83.25 88 THR A CA 1
ATOM 707 C C . THR A 1 88 ? -12.207 2.953 -0.952 1.00 83.25 88 THR A C 1
ATOM 709 O O . THR A 1 88 ? -13.287 2.450 -1.272 1.00 83.25 88 THR A O 1
ATOM 712 N N . ILE A 1 89 ? -11.743 2.895 0.299 1.00 82.75 89 ILE A N 1
ATOM 713 C CA . ILE A 1 89 ? -12.461 2.249 1.405 1.00 82.75 89 ILE A CA 1
ATOM 714 C C . ILE A 1 89 ? -13.775 2.984 1.686 1.00 82.75 89 ILE A C 1
ATOM 716 O O . ILE A 1 89 ? -14.836 2.356 1.676 1.00 82.75 89 ILE A O 1
ATOM 720 N N . THR A 1 90 ? -13.738 4.311 1.849 1.00 84.56 90 THR A N 1
ATOM 721 C CA . THR A 1 90 ? -14.939 5.120 2.130 1.00 84.56 90 THR A CA 1
ATOM 722 C C . THR A 1 90 ? -15.988 4.974 1.028 1.00 84.56 90 THR A C 1
ATOM 724 O O . THR A 1 90 ? -17.171 4.768 1.303 1.00 84.56 90 THR A O 1
ATOM 727 N N . TRP A 1 91 ? -15.564 5.004 -0.236 1.00 82.38 91 TRP A N 1
ATOM 728 C CA . TRP A 1 91 ? -16.452 4.841 -1.385 1.00 82.38 91 TRP A CA 1
ATOM 729 C C . TRP A 1 91 ? -17.095 3.452 -1.447 1.00 82.38 91 TRP A C 1
ATOM 731 O O . TRP A 1 91 ? -18.290 3.327 -1.734 1.00 82.38 91 TRP A O 1
ATOM 741 N N . ASN A 1 92 ? -16.326 2.401 -1.145 1.00 82.50 92 ASN A N 1
ATOM 742 C CA . ASN A 1 92 ? -16.843 1.035 -1.086 1.00 82.50 92 ASN A CA 1
ATOM 743 C C . ASN A 1 92 ? -17.849 0.853 0.061 1.00 82.50 92 ASN A C 1
ATOM 745 O O . ASN A 1 92 ? -18.885 0.220 -0.148 1.00 82.50 92 ASN A O 1
ATOM 749 N N . ILE A 1 93 ? -17.604 1.459 1.229 1.00 81.94 93 ILE A N 1
ATOM 750 C CA . ILE A 1 93 ? -18.546 1.466 2.361 1.00 81.94 93 ILE A CA 1
ATOM 751 C C . ILE A 1 93 ? -19.840 2.195 1.979 1.00 81.94 93 ILE A C 1
ATOM 753 O O . ILE A 1 93 ? -20.926 1.639 2.142 1.00 81.94 93 ILE A O 1
ATOM 757 N N . TYR A 1 94 ? -19.745 3.398 1.401 1.00 85.06 94 TYR A N 1
ATOM 758 C CA . TYR A 1 94 ? -20.911 4.169 0.957 1.00 85.06 94 TYR A CA 1
ATOM 759 C C . TYR A 1 94 ? -21.784 3.375 -0.026 1.00 85.06 94 TYR A C 1
ATOM 761 O O . TYR A 1 94 ? -23.002 3.270 0.146 1.00 85.06 94 TYR A O 1
ATOM 769 N N . LYS A 1 95 ? -21.166 2.756 -1.040 1.00 79.69 95 LYS A N 1
ATOM 770 C CA . LYS A 1 95 ? -21.876 1.916 -2.016 1.00 79.69 95 LYS A CA 1
ATOM 771 C C . LYS A 1 95 ? -22.540 0.705 -1.372 1.00 79.69 95 LYS A C 1
ATOM 773 O O . LYS A 1 95 ? -23.650 0.347 -1.773 1.00 79.69 95 LYS A O 1
ATOM 778 N N . LEU A 1 96 ? -21.882 0.078 -0.396 1.00 79.94 96 LEU A N 1
ATOM 779 C CA . LEU A 1 96 ? -22.428 -1.062 0.333 1.00 79.94 96 LEU A CA 1
ATOM 780 C C . LEU A 1 96 ? -23.689 -0.655 1.103 1.00 79.94 96 LEU A C 1
ATOM 782 O O . LEU A 1 96 ? -24.730 -1.271 0.883 1.00 79.94 96 LEU A O 1
ATOM 786 N N . VAL A 1 97 ? -23.625 0.421 1.895 1.00 82.31 97 VAL A N 1
ATOM 787 C CA . VAL A 1 97 ? -24.765 0.950 2.671 1.00 82.31 97 VAL A CA 1
ATOM 788 C C . VAL A 1 97 ? -25.919 1.368 1.762 1.00 82.31 97 VAL A C 1
ATOM 790 O O . VAL A 1 97 ? -27.076 1.051 2.028 1.00 82.31 97 VAL A O 1
ATOM 793 N N . ARG A 1 98 ? -25.627 2.044 0.646 1.00 80.62 98 ARG A N 1
ATOM 794 C CA . ARG A 1 98 ? -26.657 2.419 -0.331 1.00 80.62 98 ARG A CA 1
ATOM 795 C C . ARG A 1 98 ? -27.342 1.186 -0.925 1.00 80.62 98 ARG A C 1
ATOM 797 O O . ARG A 1 98 ? -28.558 1.175 -1.070 1.00 80.62 98 ARG A O 1
ATOM 804 N N . THR A 1 99 ? -26.576 0.148 -1.260 1.00 77.69 99 THR A N 1
ATOM 805 C CA . THR A 1 99 ? -27.116 -1.075 -1.874 1.00 77.69 99 THR A CA 1
ATOM 806 C C . THR A 1 99 ? -27.957 -1.894 -0.896 1.00 77.69 99 THR A C 1
ATOM 808 O O . THR A 1 99 ? -28.936 -2.502 -1.317 1.00 77.69 99 THR A O 1
ATOM 811 N N . THR A 1 100 ? -27.591 -1.941 0.388 1.00 72.75 100 THR A N 1
ATOM 812 C CA . THR A 1 100 ? -28.392 -2.627 1.413 1.00 72.75 100 THR A CA 1
ATOM 813 C C . THR A 1 100 ? -29.647 -1.840 1.769 1.00 72.75 100 THR A C 1
ATOM 815 O O . THR A 1 100 ? -30.710 -2.438 1.861 1.00 72.75 100 THR A O 1
ATOM 818 N N . ARG A 1 101 ? -29.562 -0.507 1.876 1.00 66.38 101 ARG A N 1
ATOM 819 C CA . ARG A 1 101 ? -30.717 0.353 2.175 1.00 66.38 101 ARG A CA 1
ATOM 820 C C . ARG A 1 101 ? -31.761 0.389 1.054 1.00 66.38 101 ARG A C 1
ATOM 822 O O . ARG A 1 101 ? -32.930 0.547 1.348 1.00 66.38 101 ARG A O 1
ATOM 829 N N . LEU A 1 102 ? -31.354 0.250 -0.211 1.00 60.06 102 LEU A N 1
ATOM 830 C CA . LEU A 1 102 ? -32.273 0.210 -1.363 1.00 60.06 102 LEU A CA 1
ATOM 831 C C . LEU A 1 102 ? -32.924 -1.166 -1.597 1.00 60.06 102 LEU A C 1
ATOM 833 O O . LEU A 1 102 ? -33.728 -1.306 -2.512 1.00 60.06 102 LEU A O 1
ATOM 837 N N . LYS A 1 103 ? -32.523 -2.195 -0.842 1.00 54.56 103 LYS A N 1
ATOM 838 C CA . LYS A 1 103 ? -33.067 -3.560 -0.939 1.00 54.56 103 LYS A CA 1
ATOM 839 C C . LYS A 1 103 ? -34.009 -3.929 0.213 1.00 54.56 103 LYS A C 1
ATOM 841 O O . LYS A 1 103 ? -34.488 -5.060 0.230 1.00 54.56 103 LYS A O 1
ATOM 846 N N . ILE A 1 104 ? -34.213 -3.009 1.153 1.00 51.94 104 ILE A N 1
ATOM 847 C CA . ILE A 1 104 ? -35.239 -3.058 2.202 1.00 51.94 104 ILE A CA 1
ATOM 848 C C . ILE A 1 104 ? -36.397 -2.198 1.709 1.00 51.94 104 ILE A C 1
ATOM 850 O O . ILE A 1 104 ? -37.548 -2.657 1.840 1.00 51.94 104 ILE A O 1
#

Sequence (104 aa):
MRHYVVPLIAYTVLFIIGYRLNFMATKSFPDTQILSGYILMSLLSGYQLVNVIFPFHLTSGSTGTWLIYYVFKLALYAIAGFFTAPFTITWNIYKLVRTTRLKI

pLDDT: mean 84.44, std 9.0, range [51.94, 92.94]